Protein AF-A0A4R9PFT2-F1 (afdb_monomer_lite)

Structure (mmCIF, N/CA/C/O backbone):
data_AF-A0A4R9PFT2-F1
#
_entry.id   AF-A0A4R9PFT2-F1
#
loop_
_atom_site.group_PDB
_atom_site.id
_atom_site.type_symbol
_atom_site.label_atom_id
_atom_site.label_alt_id
_atom_site.label_comp_id
_atom_site.label_asym_id
_atom_site.label_entity_id
_atom_site.label_seq_id
_atom_site.pdbx_PDB_ins_code
_atom_site.Cartn_x
_atom_site.Cartn_y
_atom_site.Cartn_z
_atom_site.occupancy
_atom_site.B_iso_or_equiv
_atom_site.auth_seq_id
_atom_site.auth_comp_id
_atom_site.auth_asym_id
_atom_site.auth_atom_id
_atom_site.pdbx_PDB_model_num
ATOM 1 N N . LYS A 1 1 ? -20.119 10.028 2.963 1.00 85.62 1 LYS A N 1
ATOM 2 C CA . LYS A 1 1 ? -19.924 8.716 3.632 1.00 85.62 1 LYS A CA 1
ATOM 3 C C . LYS A 1 1 ? -19.430 8.983 5.046 1.00 85.62 1 LYS A C 1
ATOM 5 O O . LYS A 1 1 ? -18.801 10.016 5.219 1.00 85.62 1 LYS A O 1
ATOM 10 N N . THR A 1 2 ? -19.701 8.105 6.011 1.00 92.75 2 THR A N 1
ATOM 11 C CA . THR A 1 2 ? -19.071 8.195 7.337 1.00 92.75 2 THR A CA 1
ATOM 12 C C . THR A 1 2 ? -17.582 7.898 7.201 1.00 92.75 2 THR A C 1
ATOM 14 O O . THR A 1 2 ? -17.207 6.894 6.595 1.00 92.75 2 THR A O 1
ATOM 17 N N . VAL A 1 3 ? -16.757 8.790 7.726 1.00 93.44 3 VAL A N 1
ATOM 18 C CA . VAL A 1 3 ? -15.303 8.706 7.783 1.00 93.44 3 VAL A CA 1
ATOM 19 C C . VAL A 1 3 ? -14.925 8.420 9.232 1.00 93.44 3 VAL A C 1
ATOM 21 O O . VAL A 1 3 ? -15.359 9.123 10.146 1.00 93.44 3 VAL A O 1
ATOM 24 N N . ILE A 1 4 ? -14.139 7.364 9.422 1.00 95.06 4 ILE A N 1
ATOM 25 C CA . ILE A 1 4 ? -13.619 6.941 10.722 1.00 95.06 4 ILE A CA 1
ATOM 26 C C . ILE A 1 4 ? -12.107 7.167 10.690 1.00 95.06 4 ILE A C 1
ATOM 28 O O . ILE A 1 4 ? -11.432 6.619 9.817 1.00 95.06 4 ILE A O 1
ATOM 32 N N . HIS A 1 5 ? -11.590 7.982 11.605 1.00 95.00 5 HIS A N 1
ATOM 33 C CA . HIS A 1 5 ? -10.161 8.236 11.764 1.00 95.00 5 HIS A CA 1
ATOM 34 C C . HIS A 1 5 ? -9.604 7.325 12.859 1.00 95.00 5 HIS A C 1
ATOM 36 O O . HIS A 1 5 ? -10.054 7.395 13.998 1.00 95.00 5 HIS A O 1
ATOM 42 N N . VAL A 1 6 ? -8.649 6.458 12.520 1.00 96.50 6 VAL A N 1
ATOM 43 C CA . VAL A 1 6 ? -7.976 5.571 13.481 1.00 96.50 6 VAL A CA 1
ATOM 44 C C . VAL A 1 6 ? -6.493 5.893 13.445 1.00 96.50 6 VAL A C 1
ATOM 46 O O . VAL A 1 6 ? -5.838 5.639 12.435 1.00 96.50 6 VAL A O 1
ATOM 49 N N . ASN A 1 7 ? -5.982 6.492 14.515 1.00 95.94 7 ASN A N 1
ATOM 50 C CA . ASN A 1 7 ? -4.610 6.983 14.570 1.00 95.94 7 ASN A CA 1
ATOM 51 C C . ASN A 1 7 ? -4.168 7.213 16.022 1.00 95.94 7 ASN A C 1
ATOM 53 O O . ASN A 1 7 ? -4.995 7.307 16.922 1.00 95.94 7 ASN A O 1
ATOM 57 N N . PHE A 1 8 ? -2.865 7.3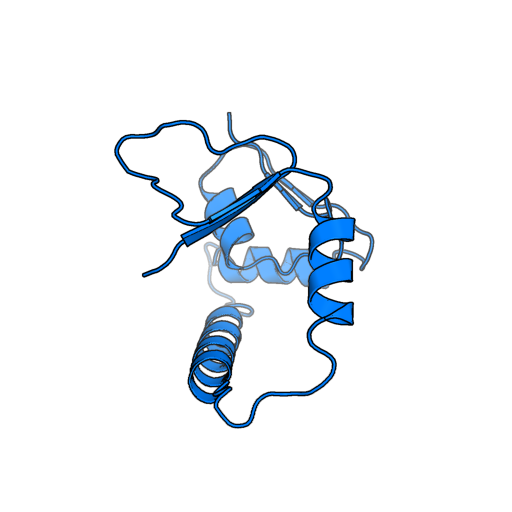67 16.253 1.00 95.50 8 PHE A N 1
ATOM 58 C CA . PHE A 1 8 ? -2.330 7.731 17.571 1.00 95.50 8 PHE A CA 1
ATOM 59 C C . PHE A 1 8 ? -2.715 9.148 18.002 1.00 95.50 8 PHE A C 1
ATOM 61 O O . PHE A 1 8 ? -2.785 9.431 19.197 1.00 95.50 8 PHE A O 1
ATOM 68 N N . LEU A 1 9 ? -2.941 10.032 17.032 1.00 94.06 9 LEU A N 1
ATOM 69 C CA . LEU A 1 9 ? -3.310 11.427 17.233 1.00 94.06 9 LEU A CA 1
ATOM 70 C C . LEU A 1 9 ? -4.724 11.655 16.702 1.00 94.06 9 LEU A C 1
ATOM 72 O O . LEU A 1 9 ? -5.143 10.979 15.764 1.00 94.06 9 LEU A O 1
ATOM 76 N N . GLY A 1 10 ? -5.440 12.612 17.290 1.00 92.62 10 GLY A N 1
ATOM 77 C CA . GLY A 1 10 ? -6.703 13.081 16.722 1.00 92.62 10 GLY A CA 1
ATOM 78 C C . GLY A 1 10 ? -6.497 13.664 15.324 1.00 92.62 10 GLY A C 1
ATOM 79 O O . GLY A 1 10 ? -5.389 14.078 14.970 1.00 92.62 10 GLY A O 1
ATOM 80 N N . ALA A 1 11 ? -7.562 13.689 14.530 1.00 89.75 11 ALA A N 1
ATOM 81 C CA . ALA A 1 11 ? -7.499 14.251 13.193 1.00 89.75 11 ALA A CA 1
ATOM 82 C C . ALA A 1 11 ? -7.170 15.749 13.247 1.00 89.75 11 ALA A C 1
ATOM 84 O O . ALA A 1 11 ? -7.780 16.513 13.998 1.00 89.75 11 ALA A O 1
ATOM 85 N N . GLU A 1 12 ? -6.219 16.183 12.423 1.00 84.44 12 GLU A N 1
ATOM 86 C CA . GLU A 1 12 ? -5.980 17.609 12.234 1.00 84.44 12 GLU A CA 1
ATOM 87 C C . GLU A 1 12 ? -7.160 18.235 11.483 1.00 84.44 12 GLU A C 1
ATOM 89 O O . GLU A 1 12 ? -7.706 17.651 10.542 1.00 84.44 12 GLU A O 1
ATOM 94 N N . VAL A 1 13 ? -7.573 19.426 11.920 1.00 65.94 13 VAL A N 1
ATOM 95 C CA . VAL A 1 13 ? -8.694 20.146 11.312 1.00 65.94 13 VAL A CA 1
ATOM 96 C C . VAL A 1 13 ? -8.247 20.696 9.960 1.00 65.94 13 VAL A C 1
ATOM 98 O O . VAL A 1 13 ? -7.632 21.758 9.884 1.00 65.94 13 VAL A O 1
ATOM 101 N N . ASP A 1 14 ? -8.587 19.978 8.894 1.00 72.00 14 ASP A N 1
ATOM 102 C CA . ASP A 1 14 ? -8.431 20.422 7.512 1.00 72.00 14 ASP A CA 1
ATOM 103 C C . ASP A 1 14 ? -9.812 20.690 6.896 1.00 72.00 14 ASP A C 1
ATOM 105 O O . ASP A 1 14 ? -10.776 19.954 7.101 1.00 72.00 14 ASP A O 1
ATOM 109 N N . THR A 1 15 ? -9.902 21.744 6.090 1.00 74.56 15 THR A N 1
ATOM 110 C CA . THR A 1 15 ? -11.095 22.156 5.337 1.00 74.56 15 THR A CA 1
ATOM 111 C C . THR A 1 15 ? -11.666 21.086 4.404 1.00 74.56 15 THR A C 1
ATOM 113 O O . THR A 1 15 ? -12.782 21.254 3.911 1.00 74.56 15 THR A O 1
ATOM 116 N N . VAL A 1 16 ? -10.927 20.005 4.139 1.00 83.44 16 VAL A N 1
ATOM 117 C CA . VAL A 1 16 ? -11.337 18.915 3.240 1.00 83.44 16 VAL A CA 1
ATOM 118 C C . VAL A 1 16 ? -11.436 17.543 3.917 1.00 83.44 16 VAL A C 1
ATOM 120 O O . VAL A 1 16 ? -11.905 16.595 3.282 1.00 83.44 16 VAL A O 1
ATOM 123 N N . TYR A 1 17 ? -11.053 17.415 5.192 1.00 89.00 17 TYR A N 1
ATOM 124 C CA . TYR A 1 17 ? -11.055 16.144 5.922 1.00 89.00 17 TYR A CA 1
ATOM 125 C C . TYR A 1 17 ? -11.802 16.266 7.255 1.00 89.00 17 TYR A C 1
ATOM 127 O O . TYR A 1 17 ? -11.303 16.831 8.220 1.00 89.00 17 TYR A O 1
ATOM 135 N N . PHE A 1 18 ? -13.011 15.694 7.308 1.00 89.56 18 PHE A N 1
ATOM 136 C CA . PHE A 1 18 ? -13.902 15.779 8.471 1.00 89.56 18 PHE A CA 1
ATOM 137 C C . PHE A 1 18 ? -14.366 14.384 8.918 1.00 89.56 18 PHE A C 1
ATOM 139 O O . PHE A 1 18 ? -15.406 13.904 8.439 1.00 89.56 18 PHE A O 1
ATOM 146 N N . PRO A 1 19 ? -13.611 13.696 9.795 1.00 93.25 19 PRO A N 1
ATOM 147 C CA . PRO A 1 19 ? -14.057 12.436 10.373 1.00 93.25 19 PRO A CA 1
ATOM 148 C C . PRO A 1 19 ? -15.240 12.657 11.318 1.00 93.25 19 PRO A C 1
ATOM 150 O O . PRO A 1 19 ? -15.274 13.608 12.090 1.00 93.25 19 PRO A O 1
ATOM 153 N N . GLN A 1 20 ? -16.234 11.770 11.257 1.00 94.50 20 GLN A N 1
ATOM 154 C CA . GLN A 1 20 ? -17.372 11.782 12.186 1.00 94.50 20 GLN A CA 1
ATOM 155 C C . GLN A 1 20 ? -17.106 10.924 13.426 1.00 94.50 20 GLN A C 1
ATOM 157 O O . GLN A 1 20 ? -17.805 11.059 14.426 1.00 94.50 20 GLN A O 1
ATOM 162 N N . ILE A 1 21 ? -16.140 10.007 13.339 1.00 95.38 21 ILE A N 1
ATOM 163 C CA . ILE A 1 21 ? -15.738 9.112 14.423 1.00 95.38 21 ILE A CA 1
ATOM 164 C C . ILE A 1 21 ? -14.216 9.105 14.475 1.00 95.38 21 ILE A C 1
ATOM 166 O O . ILE A 1 21 ? -13.565 8.913 13.448 1.00 95.38 21 ILE A O 1
ATOM 170 N N . GLU A 1 22 ? -13.664 9.257 15.673 1.00 95.25 22 GLU A N 1
ATOM 171 C CA . GLU A 1 22 ? -12.229 9.169 15.922 1.00 95.25 22 GLU A CA 1
ATOM 172 C C . GLU A 1 22 ? -11.938 8.065 16.940 1.00 95.25 22 GLU A C 1
ATOM 174 O O . GLU A 1 22 ? -12.602 7.953 17.971 1.00 95.25 22 GLU A O 1
ATOM 179 N N . VAL A 1 23 ? -10.939 7.242 16.638 1.00 96.31 23 VAL A N 1
ATOM 180 C CA . VAL A 1 23 ? -10.391 6.207 17.512 1.00 96.31 23 VAL A CA 1
ATOM 181 C C . VAL A 1 23 ? -8.926 6.556 17.734 1.00 96.31 23 VAL A C 1
ATOM 183 O O . VAL A 1 23 ? -8.071 6.239 16.907 1.00 96.31 23 VAL A O 1
ATOM 186 N N . VAL A 1 24 ? -8.661 7.264 18.833 1.00 96.25 24 VAL A N 1
ATOM 187 C CA . VAL A 1 24 ? -7.327 7.776 19.165 1.00 96.25 24 VAL A CA 1
ATOM 188 C C . VAL A 1 24 ? -6.580 6.765 20.033 1.00 96.25 24 VAL A C 1
ATOM 190 O O . VAL A 1 24 ? -7.019 6.446 21.139 1.00 96.25 24 VAL A O 1
ATOM 193 N N . GLY A 1 25 ? -5.455 6.254 19.538 1.00 95.44 25 GLY A N 1
ATOM 194 C CA . GLY A 1 25 ? -4.608 5.288 20.234 1.00 95.44 25 GLY A CA 1
ATOM 195 C C . GLY A 1 25 ? -3.803 4.399 19.287 1.00 95.44 25 GLY A C 1
ATOM 196 O O . GLY A 1 25 ? -3.708 4.656 18.089 1.00 95.44 25 GLY A O 1
ATOM 197 N N . ASP A 1 26 ? -3.217 3.335 19.836 1.00 97.44 26 ASP A N 1
ATOM 198 C CA . ASP A 1 26 ? -2.456 2.364 19.048 1.00 97.44 26 ASP A CA 1
ATOM 199 C C . ASP A 1 26 ? -3.337 1.668 17.995 1.00 97.44 26 ASP A C 1
ATOM 201 O O . ASP A 1 26 ? -4.351 1.042 18.321 1.00 97.44 26 ASP A O 1
ATOM 205 N N . ILE A 1 27 ? -2.936 1.780 16.724 1.00 96.88 27 ILE A N 1
ATOM 206 C CA . ILE A 1 27 ? -3.715 1.295 15.574 1.00 96.88 27 ILE A CA 1
ATOM 207 C C . ILE A 1 27 ? -3.862 -0.230 15.620 1.00 96.88 27 ILE A C 1
ATOM 209 O O . ILE A 1 27 ? -4.946 -0.752 15.351 1.00 96.88 27 ILE A O 1
ATOM 213 N N . ALA A 1 28 ? -2.799 -0.956 15.980 1.00 96.75 28 ALA A N 1
ATOM 214 C CA . ALA A 1 28 ? -2.827 -2.415 16.023 1.00 96.75 28 ALA A CA 1
ATOM 215 C C . ALA A 1 28 ? -3.806 -2.921 17.095 1.00 96.75 28 ALA A C 1
ATOM 217 O O . ALA A 1 28 ? -4.636 -3.789 16.821 1.00 96.75 28 ALA A O 1
ATOM 218 N N . ASN A 1 29 ? -3.772 -2.327 18.286 1.00 97.50 29 ASN A N 1
ATOM 219 C CA . ASN A 1 29 ? -4.697 -2.601 19.377 1.00 97.50 29 ASN A CA 1
ATOM 220 C C . ASN A 1 29 ? -6.141 -2.223 19.011 1.00 97.50 29 ASN A C 1
ATOM 222 O O . ASN A 1 29 ? -7.055 -2.997 19.286 1.00 97.50 29 ASN A O 1
ATOM 226 N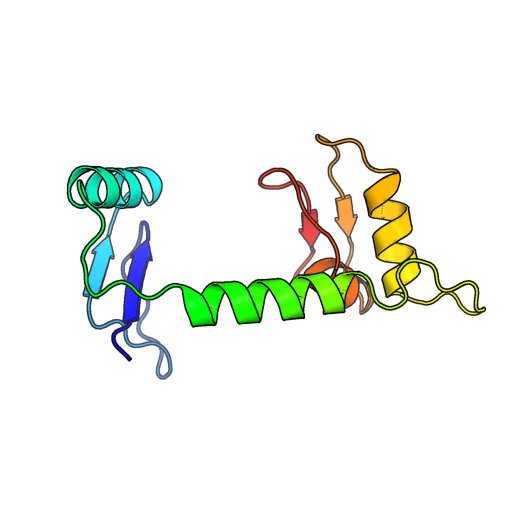 N . ALA A 1 30 ? -6.365 -1.083 18.348 1.00 97.00 30 ALA A N 1
ATOM 227 C CA . ALA A 1 30 ? -7.697 -0.691 17.884 1.00 97.00 30 ALA A CA 1
ATOM 228 C C . ALA A 1 30 ? -8.281 -1.718 16.897 1.00 97.00 30 ALA A C 1
ATOM 230 O O . ALA A 1 30 ? -9.408 -2.185 17.075 1.00 97.00 30 ALA A O 1
ATOM 231 N N . VAL A 1 31 ? -7.501 -2.132 15.891 1.00 96.12 31 VAL A N 1
ATOM 232 C CA . VAL A 1 31 ? -7.906 -3.173 14.930 1.00 96.12 31 VAL A CA 1
ATOM 233 C C . VAL A 1 31 ? -8.141 -4.513 15.631 1.00 96.12 31 VAL A C 1
ATOM 235 O O . VAL A 1 31 ? -9.115 -5.204 15.324 1.00 96.12 31 VAL A O 1
ATOM 238 N N . TRP A 1 32 ? -7.297 -4.872 16.601 1.00 97.19 32 TRP A N 1
ATOM 239 C CA . TRP A 1 32 ? -7.470 -6.081 17.402 1.00 97.19 32 TRP A CA 1
ATOM 240 C C . TRP A 1 32 ? -8.793 -6.064 18.181 1.00 97.19 32 TRP A C 1
ATOM 242 O O . TRP A 1 32 ? -9.570 -7.009 18.066 1.00 97.19 32 TRP A O 1
ATOM 252 N N . GLN A 1 33 ? -9.125 -4.979 18.884 1.00 96.62 33 GLN A N 1
ATOM 253 C CA . GLN A 1 33 ? -10.394 -4.869 19.618 1.00 96.62 33 GLN A CA 1
ATOM 254 C C . GLN A 1 33 ? -11.618 -4.916 18.694 1.00 96.62 33 GLN A C 1
ATOM 256 O O . GLN A 1 33 ? -12.625 -5.547 19.032 1.00 96.62 33 GLN A O 1
ATOM 261 N N . LEU A 1 34 ? -11.535 -4.293 17.512 1.00 94.38 34 LEU A N 1
ATOM 262 C CA . LEU A 1 34 ? -12.589 -4.377 16.497 1.00 94.38 34 LEU A CA 1
ATOM 263 C C . LEU A 1 34 ? -12.806 -5.824 16.049 1.00 94.38 34 LEU A C 1
ATOM 265 O O . LEU A 1 34 ? -13.945 -6.283 15.994 1.00 94.38 34 LEU A O 1
ATOM 269 N N . LYS A 1 35 ? -11.725 -6.564 15.789 1.00 94.81 35 LYS A N 1
ATOM 270 C CA . LYS A 1 35 ? -11.785 -7.987 15.441 1.00 94.81 35 LYS A CA 1
ATOM 271 C C . LYS A 1 35 ? -12.414 -8.819 16.568 1.00 94.81 35 LYS A C 1
ATOM 273 O O . LYS A 1 35 ? -13.293 -9.626 16.287 1.00 94.81 35 LYS A O 1
ATOM 278 N N . GLU A 1 36 ? -12.017 -8.615 17.824 1.00 96.25 36 GLU A N 1
ATOM 279 C CA . GLU A 1 36 ? -12.580 -9.360 18.966 1.00 96.25 36 GLU A CA 1
ATOM 280 C C . GLU A 1 36 ? -14.070 -9.049 19.208 1.00 96.25 36 GLU A C 1
ATOM 282 O O . GLU A 1 36 ? -14.821 -9.892 19.710 1.00 96.25 36 GLU A O 1
ATOM 287 N N . SER A 1 37 ? -14.515 -7.855 18.810 1.00 95.38 37 SER A N 1
ATOM 288 C CA . SER A 1 37 ? -15.922 -7.443 18.870 1.00 95.38 37 SER A CA 1
ATOM 289 C C . SER A 1 37 ? -16.749 -8.011 17.708 1.00 95.38 37 SER A C 1
ATOM 291 O O . SER A 1 37 ? -17.914 -8.365 17.885 1.00 95.38 37 SER A O 1
ATOM 293 N N . LEU A 1 38 ? -16.152 -8.142 16.520 1.00 94.69 38 LEU A N 1
ATOM 294 C CA . LEU A 1 38 ? -16.782 -8.652 15.297 1.00 94.69 38 LEU A CA 1
ATOM 295 C C . LEU A 1 38 ? -16.623 -10.176 15.167 1.00 94.69 38 LEU A C 1
ATOM 297 O O . LEU A 1 38 ? -15.994 -10.678 14.236 1.00 94.69 38 LEU A O 1
ATOM 301 N N . LYS A 1 39 ? -17.212 -10.921 16.108 1.00 89.94 39 LYS A N 1
ATOM 302 C CA . LYS A 1 39 ? -17.046 -12.385 16.211 1.00 89.94 39 LYS A CA 1
ATOM 303 C C . LYS A 1 39 ? -17.635 -13.171 15.042 1.00 89.94 39 LYS A C 1
ATOM 305 O O . LYS A 1 39 ? -17.129 -14.236 14.702 1.00 89.94 39 LYS A O 1
ATOM 310 N N . GLU A 1 40 ? -18.699 -12.652 14.441 1.00 93.06 40 GLU A N 1
ATOM 311 C CA . GLU A 1 40 ? -19.419 -13.319 13.363 1.00 93.06 40 GLU A CA 1
ATOM 312 C C . GLU A 1 40 ? -19.618 -12.380 12.180 1.00 93.06 40 GLU A C 1
ATOM 314 O O . GLU A 1 40 ? -19.856 -11.172 12.324 1.00 93.06 40 GLU A O 1
ATOM 319 N N . ARG A 1 41 ? -19.543 -12.964 10.983 1.00 90.75 41 ARG A N 1
ATOM 320 C CA . ARG A 1 41 ? -19.878 -12.272 9.744 1.00 90.75 41 ARG A CA 1
ATOM 321 C C . ARG A 1 41 ? -21.352 -11.894 9.781 1.00 90.75 41 ARG A C 1
ATOM 323 O O . ARG A 1 41 ? -22.213 -12.754 9.924 1.00 90.75 41 ARG A O 1
ATOM 330 N N . GLN A 1 42 ? -21.630 -10.613 9.587 1.00 92.94 42 GLN A N 1
ATOM 331 C CA . GLN A 1 42 ? -23.002 -10.129 9.550 1.00 92.94 42 GLN A CA 1
ATOM 332 C C . GLN A 1 42 ? -23.656 -10.488 8.211 1.00 92.94 42 GLN A C 1
ATOM 334 O O . GLN A 1 42 ? -23.015 -10.403 7.160 1.00 92.94 42 GLN A O 1
ATOM 339 N N . GLU A 1 43 ? -24.942 -10.838 8.236 1.00 94.50 43 GLU A N 1
ATOM 340 C CA . GLU A 1 43 ? -25.695 -11.251 7.038 1.00 94.50 43 GLU A CA 1
ATOM 341 C C . GLU A 1 43 ? -25.691 -10.183 5.936 1.00 94.50 43 GLU A C 1
ATOM 343 O O . GLU A 1 43 ? -25.612 -10.499 4.752 1.00 94.50 43 GLU A O 1
ATOM 348 N N . HIS A 1 44 ? -25.704 -8.907 6.327 1.00 94.44 44 HIS A N 1
ATOM 349 C CA . HIS A 1 44 ? -25.738 -7.769 5.409 1.00 94.44 44 HIS A CA 1
ATOM 350 C C . HIS A 1 44 ? -24.375 -7.419 4.783 1.00 94.44 44 HIS A C 1
ATOM 352 O O . HIS A 1 44 ? -24.287 -6.471 4.002 1.00 94.44 44 HIS A O 1
ATOM 358 N N . TRP A 1 45 ? -23.287 -8.118 5.126 1.00 95.25 45 TRP A N 1
ATOM 359 C CA . TRP A 1 45 ? -21.967 -7.834 4.556 1.00 95.25 45 TRP A CA 1
ATOM 360 C C . TRP A 1 45 ? -21.855 -8.335 3.115 1.00 95.25 45 TRP A C 1
ATOM 362 O O . TRP A 1 45 ? -21.707 -9.534 2.877 1.00 95.25 45 TRP A O 1
ATOM 372 N N . ASP A 1 46 ? -21.794 -7.421 2.152 1.00 95.56 46 ASP A N 1
ATOM 373 C CA . ASP A 1 46 ? -21.537 -7.740 0.748 1.00 95.56 46 ASP A CA 1
ATOM 374 C C . ASP A 1 46 ? -20.096 -7.387 0.340 1.00 95.56 46 ASP A C 1
ATOM 376 O O . ASP A 1 46 ? -19.665 -6.237 0.418 1.00 95.56 46 ASP A O 1
ATOM 380 N N . PHE A 1 47 ? -19.347 -8.395 -0.116 1.00 95.81 47 PHE A N 1
ATOM 381 C CA . PHE A 1 47 ? -17.975 -8.246 -0.615 1.00 95.81 47 PHE A CA 1
ATOM 382 C C . PHE A 1 47 ? -17.874 -8.372 -2.139 1.00 95.81 47 PHE A C 1
ATOM 384 O O . PHE A 1 47 ? -16.764 -8.353 -2.672 1.00 95.81 47 PHE A O 1
ATOM 391 N N . THR A 1 48 ? -18.993 -8.509 -2.853 1.00 97.38 48 THR A N 1
ATOM 392 C CA . THR A 1 48 ? -19.020 -8.710 -4.310 1.00 97.38 48 THR A CA 1
ATOM 393 C C . THR A 1 48 ? -18.298 -7.572 -5.016 1.00 97.38 48 THR A C 1
ATOM 395 O O . THR A 1 48 ? -17.327 -7.804 -5.733 1.00 97.38 48 THR A O 1
ATOM 398 N N . ARG A 1 49 ? -18.650 -6.323 -4.683 1.00 96.44 49 ARG A N 1
ATOM 399 C CA . ARG A 1 49 ? -18.001 -5.146 -5.270 1.00 96.44 49 ARG A CA 1
ATOM 400 C C . ARG A 1 49 ? -16.501 -5.069 -4.976 1.00 96.44 49 ARG A C 1
ATOM 402 O O . ARG A 1 49 ? -15.726 -4.646 -5.827 1.00 96.44 49 ARG A O 1
ATOM 409 N N . PHE A 1 50 ? -16.082 -5.462 -3.773 1.00 96.75 50 PHE A N 1
ATOM 410 C CA . PHE A 1 50 ? -14.663 -5.498 -3.414 1.00 96.75 50 PHE A CA 1
ATOM 411 C C . PHE A 1 50 ? -13.900 -6.513 -4.274 1.00 96.75 50 PHE A C 1
ATOM 413 O O . PHE A 1 50 ? -12.827 -6.199 -4.787 1.00 96.75 50 PHE A O 1
ATOM 420 N N . LYS A 1 51 ? -14.469 -7.709 -4.469 1.00 97.69 51 LYS A N 1
ATOM 421 C CA . LYS A 1 51 ? -13.873 -8.760 -5.304 1.00 97.69 51 LYS A CA 1
ATOM 422 C C . LYS A 1 51 ? -13.766 -8.328 -6.766 1.00 97.69 51 LYS A C 1
ATOM 424 O O . LYS A 1 51 ? -12.685 -8.451 -7.325 1.00 97.69 51 LYS A O 1
ATOM 429 N N . GLU A 1 52 ? -14.813 -7.726 -7.330 1.00 98.12 52 GLU A N 1
ATOM 430 C CA . GLU A 1 52 ? -14.778 -7.166 -8.691 1.00 98.12 52 GLU A CA 1
ATOM 431 C C . GLU A 1 52 ? -13.642 -6.148 -8.866 1.00 98.12 52 GLU A C 1
ATOM 433 O O . GLU A 1 52 ? -12.878 -6.202 -9.827 1.00 98.12 52 GLU A O 1
ATOM 438 N N . ILE A 1 53 ? -13.502 -5.206 -7.923 1.00 97.19 53 ILE A N 1
ATOM 439 C CA . ILE A 1 53 ? -12.432 -4.200 -7.973 1.00 97.19 53 ILE A CA 1
ATOM 440 C C . ILE A 1 53 ? -11.062 -4.876 -7.902 1.00 97.19 53 ILE A C 1
ATOM 442 O O . ILE A 1 53 ? -10.168 -4.507 -8.663 1.00 97.19 53 ILE A O 1
ATOM 446 N N . LYS A 1 54 ? -10.899 -5.874 -7.024 1.00 96.19 54 LYS A N 1
ATOM 447 C CA . LYS A 1 54 ? -9.656 -6.640 -6.910 1.00 96.19 54 LYS A CA 1
ATOM 448 C C . LYS A 1 54 ? -9.317 -7.352 -8.220 1.00 96.19 54 LYS A C 1
ATOM 450 O O . LYS A 1 54 ? -8.177 -7.275 -8.661 1.00 96.19 54 LYS A O 1
ATOM 455 N N . GLU A 1 55 ? -10.285 -7.999 -8.858 1.00 97.31 55 GLU A N 1
ATOM 456 C CA . GLU A 1 55 ? -10.092 -8.683 -10.142 1.00 97.31 55 GLU A CA 1
ATOM 457 C C . GLU A 1 55 ? -9.664 -7.709 -11.243 1.00 97.31 55 GLU A C 1
ATOM 459 O O . GLU A 1 55 ? -8.692 -7.964 -11.953 1.00 97.31 55 GLU A O 1
ATOM 464 N N . HIS A 1 56 ? -10.327 -6.555 -11.350 1.00 96.31 56 HIS A N 1
ATOM 465 C CA . HIS A 1 56 ? -9.932 -5.513 -12.298 1.00 96.31 56 HIS A CA 1
ATOM 466 C C . HIS A 1 56 ? -8.540 -4.946 -12.010 1.00 96.31 56 HIS A C 1
ATOM 468 O O . HIS A 1 56 ? -7.802 -4.651 -12.950 1.00 96.31 56 HIS A O 1
ATOM 474 N N . PHE A 1 57 ? -8.189 -4.783 -10.735 1.00 93.69 57 PHE A N 1
ATOM 475 C CA . PHE A 1 57 ? -6.879 -4.301 -10.314 1.00 93.69 57 PHE A CA 1
ATOM 476 C C . PHE A 1 57 ? -5.771 -5.299 -10.671 1.00 93.69 57 PHE A C 1
ATOM 478 O O . PHE A 1 57 ? -4.823 -4.923 -11.353 1.00 93.69 57 PHE A O 1
ATOM 485 N N . GLU A 1 58 ? -5.920 -6.578 -10.319 1.00 93.50 58 GLU A N 1
ATOM 486 C CA . GLU A 1 58 ? -4.957 -7.631 -10.678 1.00 93.50 58 GLU A CA 1
ATOM 487 C C . GLU A 1 58 ? -4.831 -7.772 -12.206 1.00 93.50 58 GLU A C 1
ATOM 489 O O . GLU A 1 58 ? -3.726 -7.821 -12.744 1.00 93.50 58 GLU A O 1
ATOM 494 N N . ALA A 1 59 ? -5.951 -7.725 -12.937 1.00 94.38 59 ALA A N 1
ATOM 495 C CA . ALA A 1 59 ? -5.941 -7.736 -14.399 1.00 94.38 59 ALA A CA 1
ATOM 496 C C . ALA A 1 59 ? -5.294 -6.482 -15.012 1.00 94.38 59 ALA A C 1
ATOM 498 O O . ALA A 1 59 ? -4.853 -6.522 -16.159 1.00 94.38 59 ALA A O 1
ATOM 499 N N . HIS A 1 60 ? -5.269 -5.352 -14.301 1.00 92.88 60 HIS A N 1
ATOM 500 C CA . HIS A 1 60 ? -4.563 -4.148 -14.733 1.00 92.88 60 HIS A CA 1
ATOM 501 C C . HIS A 1 60 ? -3.056 -4.275 -14.510 1.00 92.88 60 HIS A C 1
ATOM 503 O O . HIS A 1 60 ? -2.297 -3.921 -15.408 1.00 92.88 60 HIS A O 1
ATOM 509 N N . LEU A 1 61 ? -2.634 -4.817 -13.363 1.00 90.25 61 LEU A N 1
ATOM 510 C CA . LEU A 1 61 ? -1.221 -4.975 -13.011 1.00 90.25 61 LEU A CA 1
ATOM 511 C C . LEU A 1 61 ? -0.448 -5.830 -14.019 1.00 90.25 61 LEU A C 1
ATOM 513 O O . LEU A 1 61 ? 0.682 -5.492 -14.354 1.00 90.25 61 LEU A O 1
ATOM 517 N N . VAL A 1 62 ? -1.070 -6.881 -14.560 1.00 92.94 62 VAL A N 1
ATOM 518 C CA . VAL A 1 62 ? -0.401 -7.783 -15.515 1.00 92.94 62 VAL A CA 1
ATOM 519 C C . VAL A 1 62 ? -0.235 -7.197 -16.923 1.00 92.94 62 VAL A C 1
ATOM 521 O O . VAL A 1 62 ? 0.477 -7.753 -17.763 1.00 92.94 62 VAL A O 1
ATOM 524 N N . LYS A 1 63 ? -0.894 -6.074 -17.235 1.00 94.25 63 LYS A N 1
ATOM 525 C CA . LYS A 1 63 ? -0.853 -5.486 -18.582 1.00 94.25 63 LYS A CA 1
ATOM 526 C C . LYS A 1 63 ? 0.506 -4.852 -18.851 1.00 94.25 63 LYS A C 1
ATOM 528 O O . LYS A 1 63 ? 0.888 -3.878 -18.215 1.00 94.25 63 LYS A O 1
ATOM 533 N N . GLY A 1 64 ? 1.200 -5.364 -19.864 1.00 92.56 64 GLY A N 1
ATOM 534 C CA . GLY A 1 64 ? 2.490 -4.827 -20.300 1.00 92.56 64 GLY A CA 1
ATOM 535 C C . GLY A 1 64 ? 3.666 -5.199 -19.393 1.00 92.56 64 GLY A C 1
ATOM 536 O O . GLY A 1 64 ? 4.771 -4.718 -19.623 1.00 92.56 64 GLY A O 1
ATOM 537 N N . GLN A 1 65 ? 3.470 -6.090 -18.415 1.00 95.44 65 GLN A N 1
ATOM 538 C CA . GLN A 1 65 ? 4.546 -6.556 -17.533 1.00 95.44 65 GLN A CA 1
ATOM 539 C C . GLN A 1 65 ? 5.639 -7.352 -18.273 1.00 95.44 65 GLN A C 1
ATOM 541 O O . GLN A 1 65 ? 6.740 -7.483 -17.763 1.00 95.44 65 GLN A O 1
ATOM 546 N N . HIS A 1 66 ? 5.354 -7.857 -19.481 1.00 96.06 66 HIS A N 1
ATOM 547 C CA . HIS A 1 66 ? 6.306 -8.580 -20.339 1.00 96.06 66 HIS A CA 1
ATOM 548 C C . HIS A 1 66 ? 6.531 -7.899 -21.697 1.00 96.06 66 HIS A C 1
ATOM 550 O O . HIS A 1 66 ? 6.990 -8.535 -22.640 1.00 96.06 66 HIS A O 1
ATOM 556 N N . ASP A 1 67 ? 6.196 -6.615 -21.813 1.00 96.62 67 ASP A N 1
ATOM 557 C CA . ASP A 1 67 ? 6.376 -5.857 -23.051 1.00 96.62 67 ASP A CA 1
ATOM 558 C C . ASP A 1 67 ? 7.864 -5.774 -23.438 1.00 96.62 67 ASP A C 1
ATOM 560 O O . ASP A 1 67 ? 8.695 -5.423 -22.601 1.00 96.62 67 ASP A O 1
ATOM 564 N N . ASP A 1 68 ? 8.205 -6.131 -24.676 1.00 96.62 68 ASP A N 1
ATOM 565 C CA . ASP A 1 68 ? 9.580 -6.259 -25.181 1.00 96.62 68 ASP A CA 1
ATOM 566 C C . ASP A 1 68 ? 10.045 -5.051 -26.015 1.00 96.62 68 ASP A C 1
ATOM 568 O O . ASP A 1 68 ? 11.150 -5.050 -26.564 1.00 96.62 68 ASP A O 1
ATOM 572 N N . ARG A 1 69 ? 9.223 -3.997 -26.102 1.00 97.00 69 ARG A N 1
ATOM 573 C CA . ARG A 1 69 ? 9.533 -2.799 -26.891 1.00 97.00 69 ARG A CA 1
ATOM 574 C C . ARG A 1 69 ? 10.756 -2.031 -26.376 1.00 97.00 69 ARG A C 1
ATOM 576 O O . ARG A 1 69 ? 11.105 -2.069 -25.195 1.00 97.00 69 ARG A O 1
ATOM 583 N N . PHE A 1 70 ? 11.316 -1.203 -27.260 1.00 96.06 70 PHE A N 1
ATOM 584 C CA . PHE A 1 70 ? 12.316 -0.191 -26.921 1.00 96.06 70 PHE A CA 1
ATOM 585 C C . PHE A 1 70 ? 11.859 1.216 -27.363 1.00 96.06 70 PHE A C 1
ATOM 587 O O . PHE A 1 70 ? 11.399 1.356 -28.500 1.00 96.06 70 PHE A O 1
ATOM 594 N N . PRO A 1 71 ? 12.006 2.269 -26.530 1.00 94.06 71 PRO A N 1
ATOM 595 C CA . PRO A 1 71 ? 12.483 2.258 -25.140 1.00 94.06 71 PRO A CA 1
ATOM 596 C C . PRO A 1 71 ? 11.607 1.416 -24.203 1.00 94.06 71 PRO A C 1
ATOM 598 O O . PRO A 1 71 ? 10.412 1.259 -24.450 1.00 94.06 71 PRO A O 1
ATOM 601 N N . MET A 1 72 ? 12.217 0.867 -23.149 1.00 95.38 72 MET A N 1
ATOM 602 C CA . MET A 1 72 ? 11.565 -0.080 -22.238 1.00 95.38 72 MET A CA 1
ATOM 603 C C . MET A 1 72 ? 10.285 0.504 -21.633 1.00 95.38 72 MET A C 1
ATOM 605 O O . MET A 1 72 ? 10.253 1.651 -21.180 1.00 95.38 72 MET A O 1
ATOM 609 N N . TYR A 1 73 ? 9.227 -0.305 -21.597 1.00 95.38 73 TYR A N 1
ATOM 610 C CA . TYR A 1 73 ? 7.973 0.096 -20.975 1.00 95.38 73 TYR A CA 1
ATOM 611 C C . TYR A 1 73 ? 8.128 0.160 -19.441 1.00 95.38 73 TYR A C 1
ATOM 613 O O . TYR A 1 73 ? 8.602 -0.806 -18.847 1.00 95.38 73 TYR A O 1
ATOM 621 N N . PRO A 1 74 ? 7.718 1.243 -18.751 1.00 95.00 74 PRO A N 1
ATOM 622 C CA . PRO A 1 74 ? 7.947 1.358 -17.308 1.00 95.00 74 PRO A CA 1
ATOM 623 C C . PRO A 1 74 ? 7.321 0.241 -16.465 1.00 95.00 74 PRO A C 1
ATOM 625 O O . PRO A 1 74 ? 7.907 -0.165 -15.469 1.00 95.00 74 PRO A O 1
ATOM 628 N N . VAL A 1 75 ? 6.160 -0.292 -16.865 1.00 95.62 75 VAL A N 1
ATOM 629 C CA . VAL A 1 75 ? 5.521 -1.417 -16.155 1.00 95.62 75 VAL A CA 1
ATOM 630 C C . VAL A 1 75 ? 6.373 -2.682 -16.244 1.00 95.62 75 VAL A C 1
ATOM 632 O O . VAL A 1 75 ? 6.530 -3.381 -15.246 1.00 95.62 75 VAL A O 1
ATOM 635 N N . ARG A 1 76 ? 6.982 -2.935 -17.411 1.00 96.75 76 ARG A N 1
ATOM 636 C CA . ARG A 1 76 ? 7.939 -4.029 -17.602 1.00 96.75 76 ARG A CA 1
ATOM 637 C C . ARG A 1 76 ? 9.122 -3.893 -16.644 1.00 96.75 76 ARG A C 1
ATOM 639 O O . ARG A 1 76 ? 9.450 -4.851 -15.957 1.00 96.75 76 ARG A O 1
ATOM 646 N N . LEU A 1 77 ? 9.703 -2.694 -16.547 1.00 95.81 77 LEU A N 1
ATOM 647 C CA . LEU A 1 77 ? 10.816 -2.428 -15.631 1.00 95.81 77 LEU A CA 1
ATOM 648 C C . LEU A 1 77 ? 10.444 -2.733 -14.171 1.00 95.81 77 LEU A C 1
ATOM 650 O O . LEU A 1 77 ? 11.214 -3.376 -13.466 1.00 95.81 77 LEU A O 1
ATOM 654 N N . VAL A 1 78 ? 9.267 -2.289 -13.716 1.00 96.62 78 VAL A N 1
ATOM 655 C CA . VAL A 1 78 ? 8.803 -2.555 -12.342 1.00 96.62 78 VAL A CA 1
ATOM 656 C C . VAL A 1 78 ? 8.638 -4.058 -12.099 1.00 96.62 78 VAL A C 1
ATOM 658 O O . VAL A 1 78 ? 9.034 -4.541 -11.039 1.00 96.62 78 VAL A O 1
ATOM 661 N N . ASN A 1 79 ? 8.097 -4.796 -13.074 1.00 96.44 79 ASN A N 1
ATOM 662 C CA . ASN A 1 79 ? 7.932 -6.245 -12.975 1.00 96.44 79 ASN A CA 1
ATOM 663 C C . ASN A 1 79 ? 9.275 -6.984 -12.911 1.00 96.44 79 ASN A C 1
ATOM 665 O O . ASN A 1 79 ? 9.454 -7.833 -12.046 1.00 96.44 79 ASN A O 1
ATOM 669 N N . ASP A 1 80 ? 10.233 -6.632 -13.772 1.00 96.31 80 ASP A N 1
ATOM 670 C CA . ASP A 1 80 ? 11.559 -7.264 -13.777 1.00 96.31 80 ASP A CA 1
ATOM 671 C C . ASP A 1 80 ? 12.297 -7.035 -12.442 1.00 96.31 80 ASP A C 1
ATOM 673 O O . ASP A 1 80 ? 12.944 -7.940 -11.911 1.00 96.31 80 ASP A O 1
ATOM 677 N N . VAL A 1 81 ? 12.171 -5.838 -11.853 1.00 96.06 81 VAL A N 1
ATOM 678 C CA . VAL A 1 81 ? 12.718 -5.555 -10.515 1.00 96.06 81 VAL A CA 1
ATOM 679 C C . VAL A 1 81 ? 12.004 -6.383 -9.449 1.00 96.06 81 VAL A C 1
ATOM 681 O O . VAL A 1 81 ? 12.659 -6.966 -8.590 1.00 96.06 81 VAL A O 1
ATOM 684 N N . TYR A 1 82 ? 10.677 -6.477 -9.505 1.0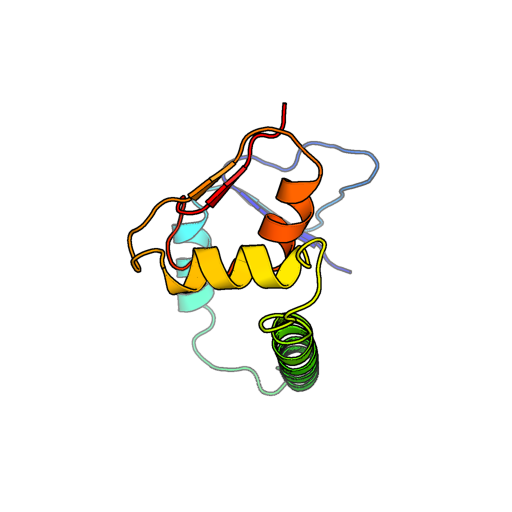0 94.94 82 TYR A N 1
ATOM 685 C CA . TYR A 1 82 ? 9.900 -7.278 -8.564 1.00 94.94 82 TYR A CA 1
ATOM 686 C C . TYR A 1 82 ? 10.279 -8.769 -8.605 1.00 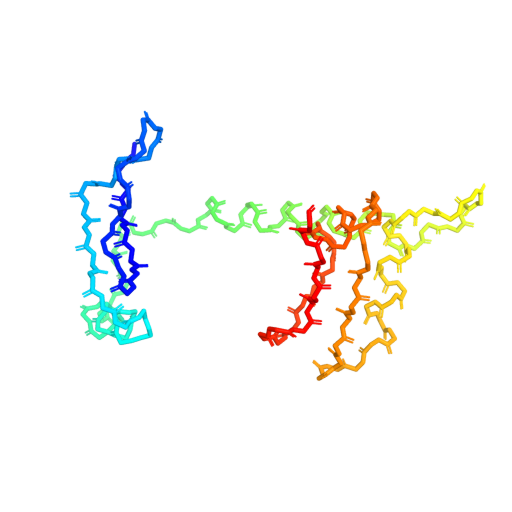94.94 82 TYR A C 1
ATOM 688 O O . TYR A 1 82 ? 10.560 -9.346 -7.561 1.00 94.94 82 TYR A O 1
ATOM 696 N N . GLU A 1 83 ? 10.367 -9.380 -9.791 1.00 94.94 83 GLU A N 1
ATOM 697 C CA . GLU A 1 83 ? 10.693 -10.809 -9.953 1.00 94.94 83 GLU A CA 1
ATOM 698 C C . GLU A 1 83 ? 12.113 -11.170 -9.490 1.00 94.94 83 GLU A C 1
ATOM 700 O O . GLU A 1 83 ? 12.382 -12.318 -9.136 1.00 94.94 83 GLU A O 1
ATOM 705 N N . THR A 1 84 ? 13.027 -10.199 -9.500 1.00 95.44 84 THR A N 1
ATOM 706 C CA . THR A 1 84 ? 14.430 -10.394 -9.103 1.00 95.44 84 THR A CA 1
ATOM 707 C C . THR A 1 84 ? 14.709 -10.006 -7.653 1.00 95.44 84 THR A C 1
ATOM 709 O O . THR A 1 84 ? 15.751 -10.384 -7.111 1.00 95.44 84 THR A O 1
ATOM 712 N N . THR A 1 85 ? 13.792 -9.284 -7.007 1.00 95.94 85 THR A N 1
ATOM 713 C CA . THR A 1 85 ? 13.927 -8.881 -5.606 1.00 95.94 85 THR A CA 1
ATOM 714 C C . THR A 1 85 ? 13.497 -10.040 -4.697 1.00 95.94 85 THR A C 1
ATOM 716 O O . THR A 1 85 ? 12.409 -10.589 -4.882 1.00 95.94 85 THR A O 1
ATOM 719 N N . PRO A 1 86 ? 14.315 -10.450 -3.709 1.00 94.62 86 PRO A N 1
ATOM 720 C CA . PRO A 1 86 ? 13.915 -11.483 -2.757 1.00 94.62 86 PRO A CA 1
ATOM 721 C C . PRO A 1 86 ? 12.727 -11.017 -1.903 1.00 94.62 86 PRO A C 1
ATOM 723 O O . PRO A 1 86 ? 12.455 -9.823 -1.795 1.00 94.62 86 PRO A O 1
ATOM 726 N N . ALA A 1 87 ? 12.024 -11.956 -1.266 1.00 90.06 87 ALA A N 1
ATOM 727 C CA . ALA A 1 87 ? 10.816 -11.653 -0.492 1.00 90.06 87 ALA A CA 1
ATOM 728 C C . ALA A 1 87 ? 11.047 -10.644 0.655 1.00 90.06 87 ALA A C 1
ATOM 730 O O . ALA A 1 87 ? 10.148 -9.872 0.975 1.00 90.06 87 ALA A O 1
ATOM 731 N N . ASP A 1 88 ? 12.250 -10.634 1.234 1.00 93.44 88 ASP A N 1
ATOM 732 C CA . ASP A 1 88 ? 12.721 -9.712 2.276 1.00 93.44 88 ASP A CA 1
ATOM 733 C C . ASP A 1 88 ? 13.576 -8.551 1.725 1.00 93.44 88 ASP A C 1
ATOM 735 O O . ASP A 1 88 ? 14.184 -7.793 2.483 1.00 93.44 88 ASP A O 1
ATOM 739 N N . GLY A 1 89 ? 13.639 -8.404 0.399 1.00 94.69 89 GLY A N 1
ATOM 740 C CA . GLY A 1 89 ? 14.384 -7.346 -0.268 1.00 94.69 89 GLY A CA 1
ATOM 741 C C . GLY A 1 89 ? 13.735 -5.973 -0.096 1.00 94.69 89 GLY A C 1
ATOM 742 O O . GLY A 1 89 ? 12.513 -5.837 -0.038 1.00 94.69 89 GLY A O 1
ATOM 743 N N . ILE A 1 90 ? 14.573 -4.935 -0.053 1.00 96.44 90 ILE A N 1
ATOM 744 C CA . ILE A 1 90 ? 14.143 -3.539 0.075 1.00 96.44 90 ILE A CA 1
ATOM 745 C C . ILE A 1 90 ? 14.499 -2.792 -1.211 1.00 96.44 90 ILE A C 1
ATOM 747 O O . ILE A 1 90 ? 15.667 -2.731 -1.597 1.00 96.44 90 ILE A O 1
ATOM 751 N N . VAL A 1 91 ? 13.495 -2.196 -1.855 1.00 95.88 91 VAL A N 1
ATOM 752 C CA . VAL A 1 91 ? 13.666 -1.330 -3.027 1.00 95.88 91 VAL A CA 1
ATOM 753 C C . VAL A 1 91 ? 13.616 0.126 -2.589 1.00 95.88 91 VAL A C 1
ATOM 755 O O . VAL A 1 91 ? 12.634 0.573 -2.000 1.00 95.88 91 VAL A O 1
ATOM 758 N N . CYS A 1 92 ? 14.663 0.877 -2.921 1.00 95.31 92 CYS A N 1
ATOM 759 C CA . CYS A 1 92 ? 14.784 2.299 -2.614 1.00 95.31 92 CYS A CA 1
ATOM 760 C C . CYS A 1 92 ? 14.854 3.103 -3.910 1.00 95.31 92 CYS A C 1
ATOM 762 O O . CYS A 1 92 ? 15.655 2.787 -4.791 1.00 95.31 92 CYS A O 1
ATOM 764 N N . LEU A 1 93 ? 14.036 4.146 -4.018 1.00 93.56 93 LEU A N 1
ATOM 765 C CA . LEU A 1 93 ? 13.952 4.998 -5.199 1.00 93.56 93 LEU A CA 1
ATOM 766 C C . LEU A 1 93 ? 14.183 6.458 -4.825 1.00 93.56 93 LEU A C 1
ATOM 768 O O . LEU A 1 93 ? 13.583 6.965 -3.877 1.00 93.56 93 LEU A O 1
ATOM 772 N N . ASP A 1 94 ? 15.009 7.123 -5.625 1.00 91.75 94 ASP A N 1
ATOM 773 C CA . ASP A 1 94 ? 15.174 8.572 -5.584 1.00 91.75 94 ASP A CA 1
ATOM 774 C C . ASP A 1 94 ? 13.963 9.261 -6.256 1.00 91.75 94 ASP A C 1
ATOM 776 O O . ASP A 1 94 ? 13.038 8.631 -6.792 1.00 91.75 94 ASP A O 1
ATOM 780 N N . ASN A 1 95 ? 13.947 10.584 -6.227 1.00 88.75 95 ASN A N 1
ATOM 781 C CA . ASN A 1 95 ? 12.902 11.401 -6.799 1.00 88.75 95 ASN A CA 1
ATOM 782 C C . ASN A 1 95 ? 12.919 11.374 -8.335 1.00 88.75 95 ASN A C 1
ATOM 784 O O . ASN A 1 95 ? 13.907 11.681 -9.002 1.00 88.75 95 ASN A O 1
ATOM 788 N N . GLY A 1 96 ? 11.770 11.053 -8.927 1.00 90.50 96 GLY A N 1
ATOM 789 C CA . GLY A 1 96 ? 11.577 11.098 -10.372 1.00 90.50 96 GLY A CA 1
ATOM 790 C C . GLY A 1 96 ? 10.256 10.479 -10.806 1.00 90.50 96 GLY A C 1
ATOM 791 O O . GLY A 1 96 ? 9.569 9.827 -10.025 1.00 90.50 96 GLY A O 1
ATOM 792 N N . MET A 1 97 ? 9.888 10.647 -12.080 1.00 89.31 97 MET A N 1
ATOM 793 C CA . MET A 1 97 ? 8.621 10.117 -12.613 1.00 89.31 97 MET A CA 1
ATOM 794 C C . MET A 1 97 ? 8.493 8.592 -12.474 1.00 89.31 97 MET A C 1
ATOM 796 O O . MET A 1 97 ? 7.380 8.074 -12.397 1.00 89.31 97 MET A O 1
ATOM 800 N N . TYR A 1 98 ? 9.614 7.868 -12.415 1.00 90.00 98 TYR A N 1
ATOM 801 C CA . TYR A 1 98 ? 9.623 6.417 -12.232 1.00 90.00 98 TYR A CA 1
ATOM 802 C C . TYR A 1 98 ? 9.002 5.976 -10.899 1.00 90.00 98 TYR A C 1
ATOM 804 O O . TYR A 1 98 ? 8.371 4.920 -10.861 1.00 90.00 98 TYR A O 1
ATOM 812 N N . LYS A 1 99 ? 9.047 6.808 -9.845 1.00 93.00 99 LYS A N 1
ATOM 813 C CA . LYS A 1 99 ? 8.422 6.493 -8.550 1.00 93.00 99 LYS A CA 1
ATOM 814 C C . LYS A 1 99 ? 6.908 6.292 -8.653 1.00 93.00 99 LYS A C 1
ATOM 816 O O . LYS A 1 99 ? 6.352 5.480 -7.925 1.00 93.00 99 LYS A O 1
ATOM 821 N N . ILE A 1 100 ? 6.244 6.958 -9.607 1.00 93.50 100 ILE A N 1
ATOM 822 C CA . ILE A 1 100 ? 4.802 6.792 -9.867 1.00 93.50 100 ILE A CA 1
ATOM 823 C C . ILE A 1 100 ? 4.506 5.386 -10.397 1.00 93.50 100 ILE A C 1
ATOM 825 O O . ILE A 1 100 ? 3.494 4.787 -10.036 1.00 93.50 100 ILE A O 1
ATOM 829 N N . TRP A 1 101 ? 5.383 4.848 -11.248 1.00 94.69 101 TRP A N 1
ATOM 830 C CA . TRP A 1 101 ? 5.232 3.495 -11.778 1.00 94.69 101 TRP A CA 1
ATOM 831 C C . TRP A 1 101 ? 5.437 2.453 -10.680 1.00 94.69 101 TRP A C 1
ATOM 833 O O . TRP A 1 101 ? 4.610 1.556 -10.552 1.00 94.69 101 TRP A O 1
ATOM 843 N N . PHE A 1 102 ? 6.443 2.623 -9.820 1.00 95.56 102 PHE A N 1
ATOM 844 C CA . PHE A 1 102 ? 6.636 1.748 -8.661 1.00 95.56 102 PHE A CA 1
ATOM 845 C C . PHE A 1 102 ? 5.483 1.843 -7.656 1.00 95.56 102 PHE A C 1
ATOM 847 O O . PHE A 1 102 ? 4.933 0.815 -7.282 1.00 95.56 102 PHE A O 1
ATOM 854 N N . ALA A 1 103 ? 5.027 3.047 -7.301 1.00 93.94 103 ALA A N 1
ATOM 855 C CA . ALA A 1 103 ? 3.886 3.235 -6.399 1.00 93.94 103 ALA A CA 1
ATOM 856 C C . ALA A 1 103 ? 2.584 2.596 -6.917 1.00 93.94 103 ALA A C 1
ATOM 858 O O . ALA A 1 103 ? 1.692 2.280 -6.133 1.00 93.94 103 ALA A O 1
ATOM 859 N N . ARG A 1 104 ? 2.452 2.426 -8.240 1.00 93.00 104 ARG A N 1
ATOM 860 C CA . ARG A 1 104 ? 1.278 1.812 -8.873 1.00 93.00 104 ARG A CA 1
ATOM 861 C C . ARG A 1 104 ? 1.399 0.307 -9.088 1.00 93.00 104 ARG A C 1
ATOM 863 O O . ARG A 1 104 ? 0.383 -0.372 -8.980 1.00 93.00 104 ARG A O 1
ATOM 870 N N . TYR A 1 105 ? 2.583 -0.185 -9.453 1.00 94.81 105 TYR A N 1
ATOM 871 C CA . TYR A 1 105 ? 2.762 -1.550 -9.959 1.00 94.81 105 TYR A CA 1
ATOM 872 C C . TYR A 1 105 ? 3.617 -2.451 -9.061 1.00 94.81 105 TYR A C 1
ATOM 874 O O . TYR A 1 105 ? 3.527 -3.670 -9.185 1.00 94.81 105 TYR A O 1
ATOM 882 N N . TYR A 1 106 ? 4.429 -1.898 -8.155 1.00 94.31 106 TYR A N 1
ATOM 883 C CA . TYR A 1 106 ? 5.313 -2.704 -7.316 1.00 94.31 106 TYR A CA 1
ATOM 884 C C . TYR A 1 106 ? 4.535 -3.362 -6.169 1.00 94.31 106 TYR A C 1
ATOM 886 O O . TYR A 1 106 ? 3.946 -2.682 -5.326 1.00 94.31 106 TYR A O 1
ATOM 894 N N . ARG A 1 107 ? 4.539 -4.699 -6.117 1.00 91.19 107 ARG A N 1
ATOM 895 C CA . ARG A 1 107 ? 3.839 -5.482 -5.087 1.00 91.19 107 ARG A CA 1
ATOM 896 C C . ARG A 1 107 ? 4.739 -5.698 -3.869 1.00 91.19 107 ARG A C 1
ATOM 898 O O . ARG A 1 107 ? 5.326 -6.761 -3.713 1.00 91.19 107 ARG A O 1
ATOM 905 N N . ALA A 1 108 ? 4.841 -4.694 -3.002 1.00 91.81 108 ALA A N 1
ATOM 906 C CA . ALA A 1 108 ? 5.579 -4.826 -1.744 1.00 91.81 108 ALA A CA 1
ATOM 907 C C . ALA A 1 108 ? 5.021 -5.988 -0.893 1.00 91.81 108 ALA A C 1
ATOM 909 O O . ALA A 1 108 ? 3.819 -6.037 -0.620 1.00 91.81 108 ALA A O 1
ATOM 910 N N . HIS A 1 109 ? 5.890 -6.923 -0.502 1.00 87.94 109 HIS A N 1
ATOM 911 C CA . HIS A 1 109 ? 5.521 -8.094 0.301 1.00 87.94 109 HIS A CA 1
ATOM 912 C C . HIS A 1 109 ? 5.534 -7.809 1.800 1.00 87.94 109 HIS A C 1
ATOM 914 O O . HIS A 1 109 ? 4.660 -8.288 2.519 1.00 87.94 109 HIS A O 1
ATOM 920 N N . GLU A 1 110 ? 6.496 -7.002 2.244 1.00 92.88 110 GLU A N 1
ATOM 921 C CA . GLU A 1 110 ? 6.735 -6.705 3.653 1.00 92.88 110 GLU A CA 1
ATOM 922 C C . GLU A 1 110 ? 6.559 -5.208 3.952 1.00 92.88 110 GLU A C 1
ATOM 924 O O . GLU A 1 110 ? 6.778 -4.362 3.071 1.00 92.88 110 GLU A O 1
ATOM 929 N N . PRO A 1 111 ? 6.197 -4.830 5.191 1.00 93.00 111 PRO A N 1
ATOM 930 C CA . PRO A 1 111 ? 6.235 -3.438 5.622 1.00 93.00 111 PRO A CA 1
ATOM 931 C C . PRO A 1 111 ? 7.624 -2.827 5.393 1.00 93.00 111 PRO A C 1
ATOM 933 O O . PRO A 1 111 ? 8.639 -3.485 5.598 1.00 93.00 111 PRO A O 1
ATOM 936 N N . ASN A 1 112 ? 7.677 -1.551 5.006 1.00 93.62 112 ASN A N 1
ATOM 937 C CA . ASN A 1 112 ? 8.931 -0.810 4.791 1.00 93.62 112 ASN A CA 1
ATOM 938 C C . ASN A 1 112 ? 9.879 -1.412 3.723 1.00 93.62 112 ASN A C 1
ATOM 940 O O . ASN A 1 112 ? 11.072 -1.125 3.742 1.00 93.62 112 ASN A O 1
ATOM 944 N N . SER A 1 113 ? 9.364 -2.211 2.778 1.00 95.50 113 SER A N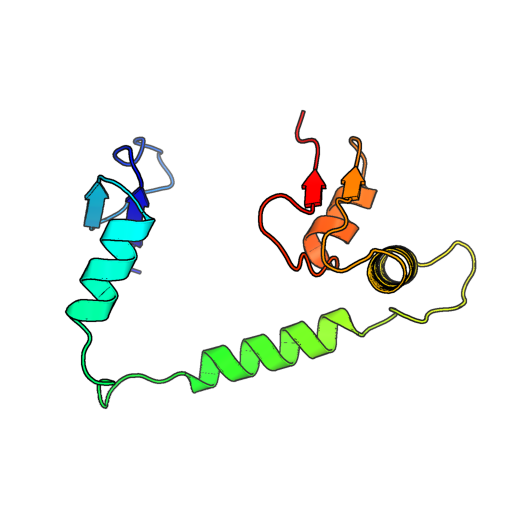 1
ATOM 945 C CA . SER A 1 113 ? 10.156 -2.823 1.689 1.00 95.50 113 SER A CA 1
ATOM 946 C C . SER A 1 113 ? 10.175 -2.024 0.376 1.00 95.50 113 SER A C 1
ATOM 948 O O . SER A 1 113 ? 10.936 -2.347 -0.534 1.00 95.50 113 SER A O 1
ATOM 950 N N . LEU A 1 114 ? 9.374 -0.958 0.270 1.00 95.50 114 LEU A N 1
ATOM 951 C CA . LEU A 1 114 ? 9.416 0.006 -0.832 1.00 95.50 114 LEU A CA 1
ATOM 952 C C . LEU A 1 114 ? 9.580 1.415 -0.257 1.00 95.50 114 LEU A C 1
ATOM 954 O O . LEU A 1 114 ? 8.644 1.967 0.321 1.00 95.50 114 LEU A O 1
ATOM 958 N N . LEU A 1 115 ? 10.770 1.988 -0.419 1.00 95.06 115 LEU A N 1
ATOM 959 C CA . LEU A 1 115 ? 11.118 3.315 0.075 1.00 95.06 115 LEU A CA 1
ATOM 960 C C . LEU A 1 115 ? 11.093 4.306 -1.088 1.00 95.06 115 LEU A C 1
ATOM 962 O O . LEU A 1 115 ? 11.907 4.228 -2.010 1.00 95.06 115 LEU A O 1
ATOM 966 N N . LEU A 1 116 ? 10.126 5.221 -1.045 1.00 92.31 116 LEU A N 1
ATOM 967 C CA . LEU A 1 116 ? 9.935 6.264 -2.047 1.00 92.31 116 LEU A CA 1
ATOM 968 C C . LEU A 1 116 ? 10.279 7.611 -1.428 1.00 92.31 116 LEU A C 1
ATOM 970 O O . LEU A 1 116 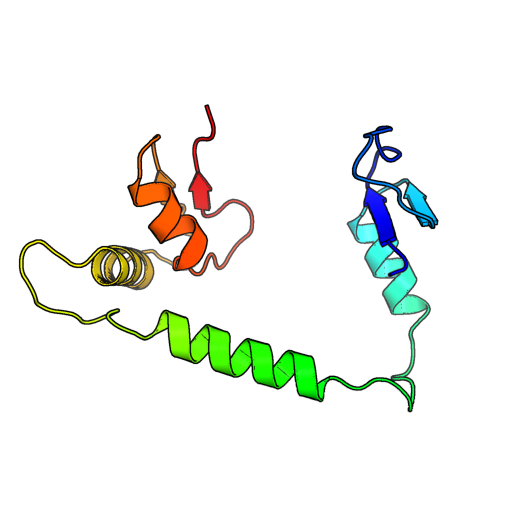? 9.645 8.006 -0.447 1.00 92.31 116 LEU A O 1
ATOM 974 N N . ASP A 1 117 ? 11.233 8.325 -2.017 1.00 85.69 117 ASP A N 1
ATOM 975 C CA . ASP A 1 117 ? 11.481 9.701 -1.609 1.00 85.69 117 ASP A CA 1
ATOM 976 C C . ASP A 1 117 ? 10.323 10.617 -2.054 1.00 85.69 117 ASP A C 1
ATOM 978 O O . ASP A 1 117 ? 9.864 10.598 -3.204 1.00 85.69 117 ASP A O 1
ATOM 982 N N . ASN A 1 118 ? 9.836 11.410 -1.106 1.00 69.19 118 ASN A N 1
ATOM 983 C CA . ASN A 1 118 ? 8.861 12.478 -1.289 1.00 69.19 118 ASN A CA 1
ATOM 984 C C . ASN A 1 118 ? 9.428 13.763 -0.671 1.00 69.19 118 ASN A C 1
ATOM 986 O O . ASN A 1 118 ? 8.832 14.331 0.242 1.00 69.19 118 ASN A O 1
ATOM 990 N N . ALA A 1 119 ? 10.601 14.186 -1.144 1.00 56.78 119 ALA A N 1
ATOM 991 C CA . ALA A 1 119 ? 11.027 15.581 -1.038 1.00 56.78 119 ALA A CA 1
ATOM 992 C C . ALA A 1 119 ? 10.103 16.528 -1.826 1.00 56.78 119 ALA A C 1
ATOM 994 O O . ALA A 1 119 ? 9.612 16.121 -2.911 1.00 56.78 119 ALA A O 1
#

pLDDT: mean 93.05, std 6.12, range [56.78, 98.12]

Radius of gyration: 19.19 Å; chains: 1; bounding box: 41×36×47 Å

Sequence (119 aa):
KTVIHVNFLGAEVDTVYFPQIEVVGDIANAVWQLKESLKERQEHWDFTRFKEIKEHFEAHLVKGQHDDRFPMYPVRLVNDVYETTPADGIVCLDNGMYKIWFARYYRAHEPNSLLLDNA

Foldseek 3Di:
DAAEAEECDDDDDDPVDDHPHYHHRDRVVVVVVVCVVCVDDDPPDDCPVVVVVVVVLVVVLPPQLPPPDPPHDLSVVLNVCQVPAPLPAAAADEDDPSVVSCVRRHDNNDPRRYHYDDD

Secondary structure (DSSP, 8-state):
---EEEESSPPP-BTTB--SEEEES-HHHHHHHHHHH--S--TT---HHHHHHHHHHHHHHTTTTT---SSPPHHHHHHHHHHHS-TT--EEE-SSTHHHHHHHH----STT-EEE---